Protein AF-A0A9D1S6N9-F1 (afdb_monomer_lite)

Secondary structure (DSSP, 8-state):
--HHHHHHHHHHHHHHHHHHHHHHHHHHHHHHHHHHHHHT-S---------------------THHHHHHHHHHHHHHHHHHHHHTT--GGG-------PPP----HHHHHHHHHHHHTT-

Sequence (121 aa):
MTLAEALLEGVSTTVIGLVIVFAVLAILWGVLVLMRKLFYKESAQEAPKPAPAVQPAAVPEAPAVQAAADEEELIAVLTAAVAASLNTSTYHLHIKSYRRIGNNAPAWNQAGLNDVINSRF

pLDDT: mean 78.04, std 19.18, range [32.97, 97.19]

Organism: NCBI:txid2840699

Radius of gyration: 28.96 Å; chains: 1; bounding box: 52×50×76 Å

InterPro domains:
  IPR005899 Sodium ion-translocating decarboxylase [PF04277] (9-85)
  IPR005899 Sodium ion-translocating decarboxylase [TIGR01195] (7-88)

Structure (mmCIF, N/CA/C/O backbone):
data_AF-A0A9D1S6N9-F1
#
_entry.id   AF-A0A9D1S6N9-F1
#
loop_
_atom_site.group_PDB
_atom_site.id
_atom_site.type_symbol
_atom_site.label_atom_id
_atom_site.label_alt_id
_atom_site.label_comp_id
_atom_site.label_asym_id
_atom_site.label_entity_id
_atom_site.label_seq_id
_atom_site.pdbx_PDB_ins_code
_atom_site.Cartn_x
_atom_site.Cartn_y
_atom_site.Cartn_z
_atom_site.occupancy
_atom_site.B_iso_or_equiv
_atom_site.auth_seq_id
_atom_site.auth_comp_id
_atom_site.auth_asym_id
_atom_site.auth_atom_id
_atom_site.pdbx_PDB_model_num
ATOM 1 N N . MET A 1 1 ? 30.265 14.417 -42.606 1.00 59.16 1 MET A N 1
ATOM 2 C CA . MET A 1 1 ? 29.177 14.040 -41.689 1.00 59.16 1 MET A CA 1
ATOM 3 C C . MET A 1 1 ? 27.992 14.921 -42.014 1.00 59.16 1 MET A C 1
ATOM 5 O O . MET A 1 1 ? 27.987 16.104 -41.693 1.00 59.16 1 MET A O 1
ATOM 9 N N . THR A 1 2 ? 27.057 14.378 -42.774 1.00 84.75 2 THR A N 1
ATOM 10 C CA . THR A 1 2 ? 25.762 14.989 -43.051 1.00 84.75 2 THR A CA 1
ATOM 11 C C . THR A 1 2 ? 24.896 14.920 -41.791 1.00 84.75 2 THR A C 1
ATOM 13 O O . THR A 1 2 ? 25.063 14.033 -40.954 1.00 84.75 2 THR A O 1
ATOM 16 N N . LEU A 1 3 ? 23.942 15.843 -41.647 1.00 81.00 3 LEU A N 1
ATOM 17 C CA . LEU A 1 3 ? 23.032 15.845 -40.494 1.00 81.00 3 LEU A CA 1
ATOM 18 C C . LEU A 1 3 ? 22.189 14.557 -40.413 1.00 81.00 3 LEU A C 1
ATOM 20 O O . LEU A 1 3 ? 21.821 14.138 -39.322 1.00 81.00 3 LEU A O 1
ATOM 24 N N . ALA A 1 4 ? 21.930 13.905 -41.552 1.00 81.88 4 ALA A N 1
ATOM 25 C CA . ALA A 1 4 ? 21.234 12.623 -41.613 1.00 81.88 4 ALA A CA 1
ATOM 26 C C . ALA A 1 4 ? 22.043 11.484 -40.967 1.00 81.88 4 ALA A C 1
ATOM 28 O O . ALA A 1 4 ? 21.485 10.721 -40.184 1.00 81.88 4 ALA A O 1
ATOM 29 N N . GLU A 1 5 ? 23.351 11.398 -41.238 1.00 85.19 5 GLU A N 1
ATOM 30 C CA . GLU A 1 5 ? 24.248 10.410 -40.613 1.00 85.19 5 GLU A CA 1
ATOM 31 C C . GLU A 1 5 ? 24.303 10.607 -39.089 1.00 85.19 5 GLU A C 1
ATOM 33 O O . GLU A 1 5 ? 24.110 9.654 -38.337 1.00 85.19 5 GLU A O 1
ATOM 38 N N . ALA A 1 6 ? 24.453 11.855 -38.630 1.00 82.56 6 ALA A N 1
ATOM 39 C CA . ALA A 1 6 ? 24.470 12.181 -37.202 1.00 82.56 6 ALA A CA 1
ATOM 40 C C . ALA A 1 6 ? 23.136 11.859 -36.493 1.00 82.56 6 ALA A C 1
ATOM 42 O O . ALA A 1 6 ? 23.133 11.412 -35.346 1.00 82.56 6 ALA A O 1
ATOM 43 N N . LEU A 1 7 ? 21.996 12.046 -37.169 1.00 89.00 7 LEU A N 1
ATOM 44 C CA . LEU A 1 7 ? 20.683 11.652 -36.645 1.00 89.00 7 LEU A CA 1
ATOM 45 C C . LEU A 1 7 ? 20.517 10.127 -36.583 1.00 89.00 7 LEU A C 1
ATOM 47 O O . LEU A 1 7 ? 19.997 9.623 -35.592 1.00 89.00 7 LEU A O 1
ATOM 51 N N . LEU A 1 8 ? 20.984 9.386 -37.592 1.00 88.88 8 LEU A N 1
ATOM 52 C CA . LEU A 1 8 ? 20.993 7.916 -37.588 1.00 88.88 8 LEU A CA 1
ATOM 53 C C . LEU A 1 8 ? 21.827 7.351 -36.426 1.00 88.88 8 LEU A C 1
ATOM 55 O O . LEU A 1 8 ? 21.395 6.413 -35.756 1.00 88.88 8 LEU A O 1
ATOM 59 N N . GLU A 1 9 ? 22.979 7.957 -36.144 1.00 87.62 9 GLU A N 1
ATOM 60 C CA . GLU A 1 9 ? 23.867 7.568 -35.043 1.00 87.62 9 GLU A CA 1
ATOM 61 C C . GLU A 1 9 ? 23.312 7.977 -33.657 1.00 87.62 9 GLU A C 1
ATOM 63 O O . GLU A 1 9 ? 23.422 7.235 -32.679 1.00 87.62 9 GLU A O 1
ATOM 68 N N . GLY A 1 10 ? 22.590 9.101 -33.574 1.00 89.69 10 GLY A N 1
ATOM 69 C CA . GLY A 1 10 ? 21.798 9.470 -32.392 1.00 89.69 10 GLY A CA 1
ATOM 70 C C . GLY A 1 10 ? 20.609 8.531 -32.128 1.00 89.69 10 GLY A C 1
ATOM 71 O O . GLY A 1 10 ? 20.312 8.189 -30.979 1.00 89.69 10 GLY A O 1
ATOM 72 N N . VAL A 1 11 ? 19.931 8.059 -33.177 1.00 93.50 11 VAL A N 1
ATOM 73 C CA . VAL A 1 11 ? 18.845 7.075 -33.044 1.00 93.50 11 VAL A CA 1
ATOM 74 C C . VAL A 1 11 ? 19.388 5.725 -32.575 1.00 93.50 11 VAL A C 1
ATOM 76 O O . VAL A 1 11 ? 18.807 5.135 -31.662 1.00 93.50 11 VAL A O 1
ATOM 79 N N . SER A 1 12 ? 20.516 5.249 -33.116 1.00 91.12 12 SER A N 1
ATOM 80 C CA . SER A 1 12 ? 21.103 3.970 -32.692 1.00 91.12 12 SER A CA 1
ATOM 81 C C . SER A 1 12 ? 21.522 3.991 -31.215 1.00 91.12 12 SER A C 1
ATOM 83 O O . SER A 1 12 ? 21.165 3.070 -30.477 1.00 91.12 12 SER A O 1
ATOM 85 N N . THR A 1 13 ? 22.163 5.068 -30.739 1.00 93.38 13 THR A N 1
ATOM 86 C CA . THR A 1 13 ? 22.528 5.201 -29.315 1.00 93.38 13 THR A CA 1
ATOM 87 C C . THR A 1 13 ? 21.296 5.267 -28.400 1.00 93.38 13 THR A C 1
ATOM 89 O O . THR A 1 13 ? 21.278 4.661 -27.328 1.00 93.38 13 THR A O 1
ATOM 92 N N . THR A 1 14 ? 20.208 5.901 -28.856 1.00 94.38 14 THR A N 1
ATOM 93 C CA . THR A 1 14 ? 18.935 5.961 -28.114 1.00 94.38 14 THR A CA 1
ATOM 94 C C . THR A 1 14 ? 18.282 4.580 -27.991 1.00 94.38 14 THR A C 1
ATOM 96 O O . THR A 1 14 ? 17.807 4.216 -26.915 1.00 94.38 14 THR A O 1
ATOM 99 N N . VAL A 1 15 ? 18.301 3.775 -29.060 1.00 96.00 15 VAL A N 1
ATOM 100 C CA . VAL A 1 15 ? 17.798 2.388 -29.040 1.00 96.00 15 VAL A CA 1
ATOM 101 C C . VAL A 1 15 ? 18.639 1.511 -28.108 1.00 96.00 15 VAL A C 1
ATOM 103 O O . VAL A 1 15 ? 18.076 0.759 -27.314 1.00 96.00 15 VAL A O 1
ATOM 106 N N . ILE A 1 16 ? 19.969 1.641 -28.141 1.00 95.81 16 ILE A N 1
ATOM 107 C CA . ILE A 1 16 ? 20.875 0.926 -27.226 1.00 95.81 16 ILE A CA 1
ATOM 108 C C . ILE A 1 16 ? 20.571 1.303 -25.768 1.00 95.81 16 ILE A C 1
ATOM 110 O O . ILE A 1 16 ? 20.402 0.417 -24.930 1.00 95.81 16 ILE A O 1
ATOM 114 N N . GLY A 1 17 ? 20.417 2.597 -25.470 1.00 95.31 17 GLY A N 1
ATOM 115 C CA . GLY A 1 17 ? 20.028 3.078 -24.143 1.00 95.31 17 GLY A CA 1
ATOM 116 C C . GLY A 1 17 ? 18.679 2.518 -23.676 1.00 95.31 17 GLY A C 1
ATOM 117 O O . GLY A 1 17 ? 18.572 2.041 -22.547 1.00 95.31 17 GLY A O 1
ATOM 118 N N . LEU A 1 18 ? 17.670 2.493 -24.553 1.00 96.06 18 LEU A N 1
ATOM 119 C CA . LEU A 1 18 ? 16.352 1.923 -24.258 1.00 96.06 18 LEU A CA 1
ATOM 120 C C . LEU A 1 18 ? 16.438 0.426 -23.914 1.00 96.06 18 LEU A C 1
ATOM 122 O O . LEU A 1 18 ? 15.843 -0.013 -22.928 1.00 96.06 18 LEU A O 1
ATOM 126 N N . VAL A 1 19 ? 17.214 -0.348 -24.681 1.00 96.88 19 VAL A N 1
ATOM 127 C CA . VAL A 1 19 ? 17.449 -1.779 -24.420 1.00 96.88 19 VAL A CA 1
ATOM 128 C C . VAL A 1 19 ? 18.175 -1.989 -23.088 1.00 96.88 19 VAL A C 1
ATOM 130 O O . VAL A 1 19 ? 17.776 -2.862 -22.320 1.00 96.88 19 VAL A O 1
ATOM 133 N N . ILE A 1 20 ? 19.185 -1.171 -22.769 1.00 96.69 20 ILE A N 1
ATOM 134 C CA . ILE A 1 20 ? 19.899 -1.235 -21.483 1.00 96.69 20 ILE A CA 1
ATOM 135 C C . ILE A 1 20 ? 18.947 -0.949 -20.315 1.00 96.69 20 ILE A C 1
ATOM 137 O O . ILE A 1 20 ? 18.956 -1.692 -19.336 1.00 96.69 20 ILE A O 1
ATOM 141 N N . VAL A 1 21 ? 18.083 0.068 -20.415 1.00 96.44 21 VAL A N 1
ATOM 142 C CA . VAL A 1 21 ? 17.087 0.375 -19.371 1.00 96.44 21 VAL A CA 1
ATOM 143 C C . VAL A 1 21 ? 16.122 -0.799 -19.173 1.00 96.44 21 VAL A C 1
ATOM 145 O O . VAL A 1 21 ? 15.931 -1.241 -18.040 1.00 96.44 21 VAL A O 1
ATOM 148 N N . PHE A 1 22 ? 15.575 -1.371 -20.252 1.00 96.81 22 PHE A N 1
ATOM 149 C CA . PHE A 1 22 ? 14.732 -2.570 -20.164 1.00 96.81 22 PHE A CA 1
ATOM 150 C C . PHE A 1 22 ? 15.466 -3.763 -19.534 1.00 96.81 22 PHE A C 1
ATOM 152 O O . PHE A 1 22 ? 14.891 -4.457 -18.693 1.00 96.81 22 PHE A O 1
ATOM 159 N N . ALA A 1 23 ? 16.736 -3.983 -19.886 1.00 96.31 23 ALA A N 1
ATOM 160 C CA . ALA A 1 23 ? 17.553 -5.044 -19.306 1.00 96.31 23 ALA A CA 1
ATOM 161 C C . ALA A 1 23 ? 17.789 -4.830 -17.802 1.00 96.31 23 ALA A C 1
ATOM 163 O O . ALA A 1 23 ? 17.624 -5.768 -17.026 1.00 96.31 23 ALA A O 1
ATOM 164 N N . VAL A 1 24 ? 18.097 -3.604 -17.363 1.00 97.19 24 VAL A N 1
ATOM 165 C CA . VAL A 1 24 ? 18.260 -3.268 -15.938 1.00 97.19 24 VAL A CA 1
ATOM 166 C C . VAL A 1 24 ? 16.957 -3.495 -15.166 1.00 97.19 24 VAL A C 1
ATOM 168 O O . VAL A 1 24 ? 16.988 -4.123 -14.110 1.00 97.19 24 VAL A O 1
ATOM 171 N N . LEU A 1 25 ? 15.806 -3.067 -15.697 1.00 96.25 25 LEU A N 1
ATOM 172 C CA . LEU A 1 25 ? 14.500 -3.321 -15.072 1.00 96.25 25 LEU A CA 1
ATOM 173 C C . LEU A 1 25 ? 14.196 -4.826 -14.971 1.00 96.25 25 LEU A C 1
ATOM 175 O O . LEU A 1 25 ? 13.740 -5.290 -13.924 1.00 96.25 25 LEU A O 1
ATOM 179 N N . ALA A 1 26 ? 14.484 -5.599 -16.022 1.00 95.06 26 ALA A N 1
ATOM 180 C CA . ALA A 1 26 ? 14.295 -7.049 -16.031 1.00 95.06 26 ALA A CA 1
ATOM 181 C C . ALA A 1 26 ? 15.234 -7.773 -15.047 1.00 95.06 26 ALA A C 1
ATOM 183 O O . ALA A 1 26 ? 14.798 -8.693 -14.355 1.00 95.06 26 ALA A O 1
ATOM 184 N N . ILE A 1 27 ? 16.494 -7.337 -14.935 1.00 95.69 27 ILE A N 1
ATOM 185 C CA . ILE A 1 27 ? 17.466 -7.861 -13.964 1.00 95.69 27 ILE A CA 1
ATOM 186 C C . ILE A 1 27 ? 17.015 -7.546 -12.537 1.00 95.69 27 ILE A C 1
ATOM 188 O O . ILE A 1 27 ? 16.988 -8.451 -11.708 1.00 95.69 27 ILE A O 1
ATOM 192 N N . LEU A 1 28 ? 16.603 -6.306 -12.247 1.00 94.50 28 LEU A N 1
ATOM 193 C CA . LEU A 1 28 ? 16.077 -5.928 -10.932 1.00 94.50 28 LEU A CA 1
ATOM 194 C C . LEU A 1 28 ? 14.858 -6.783 -10.564 1.00 94.50 28 LEU A C 1
ATOM 196 O O . LEU A 1 28 ? 14.844 -7.399 -9.501 1.00 94.50 28 LEU A O 1
ATOM 200 N N . TRP A 1 29 ? 13.875 -6.904 -11.461 1.00 93.88 29 TRP A N 1
ATOM 201 C CA . TRP A 1 29 ? 12.717 -7.780 -11.255 1.00 93.88 29 TRP A CA 1
ATOM 202 C C . TRP A 1 29 ? 13.128 -9.242 -11.016 1.00 93.88 29 TRP A C 1
ATOM 204 O O . TRP A 1 29 ? 12.632 -9.876 -10.083 1.00 93.88 29 TRP A O 1
ATOM 214 N N . GLY A 1 30 ? 14.088 -9.753 -11.791 1.00 92.19 30 GLY A N 1
ATOM 215 C CA . GLY A 1 30 ? 14.664 -11.085 -11.618 1.00 92.19 30 GLY A CA 1
ATOM 216 C C . GLY A 1 30 ? 15.330 -11.284 -10.254 1.00 92.19 30 GLY A C 1
ATOM 217 O O . GLY A 1 30 ? 15.096 -12.307 -9.616 1.00 92.19 30 GLY A O 1
ATOM 218 N N . VAL A 1 31 ? 16.092 -10.302 -9.761 1.00 91.50 31 VAL A N 1
ATOM 219 C CA . VAL A 1 31 ? 16.714 -10.328 -8.425 1.00 91.50 31 VAL A CA 1
ATOM 220 C C . VAL A 1 31 ? 15.653 -10.302 -7.324 1.00 91.50 31 VAL A C 1
ATOM 222 O O . VAL A 1 31 ? 15.739 -11.105 -6.396 1.00 91.50 31 VAL A O 1
ATOM 225 N N . LEU A 1 32 ? 14.609 -9.471 -7.445 1.00 88.50 32 LEU A N 1
ATOM 226 C CA . LEU A 1 32 ? 13.481 -9.474 -6.504 1.00 88.50 32 LEU A CA 1
ATOM 227 C C . LEU A 1 32 ? 12.780 -10.843 -6.473 1.00 88.50 32 LEU A C 1
ATOM 229 O O . LEU A 1 32 ? 12.501 -11.366 -5.395 1.00 88.50 32 LEU A O 1
ATOM 233 N N . VAL A 1 33 ? 12.524 -11.457 -7.633 1.00 86.19 33 VAL A N 1
ATOM 234 C CA . VAL A 1 33 ? 11.914 -12.796 -7.726 1.00 86.19 33 VAL A CA 1
ATOM 235 C C . VAL A 1 33 ? 12.847 -13.884 -7.190 1.00 86.19 33 VAL A C 1
ATOM 237 O O . VAL A 1 33 ? 12.373 -14.805 -6.525 1.00 86.19 33 VAL A O 1
ATOM 240 N N . LEU A 1 34 ? 14.158 -13.787 -7.426 1.00 86.62 34 LEU A N 1
ATOM 241 C CA . LEU A 1 34 ? 15.147 -14.753 -6.950 1.00 86.62 34 LEU A CA 1
ATOM 242 C C . LEU A 1 34 ? 15.312 -14.683 -5.430 1.00 86.62 34 LEU A C 1
ATOM 244 O O . LEU A 1 34 ? 15.253 -15.722 -4.776 1.00 86.62 34 LEU A O 1
ATOM 248 N N . MET A 1 35 ? 15.424 -13.479 -4.856 1.00 80.19 35 MET A N 1
ATOM 249 C CA . MET A 1 35 ? 15.400 -13.300 -3.403 1.00 80.19 35 MET A CA 1
ATOM 250 C C . MET A 1 35 ? 14.066 -13.764 -2.824 1.00 80.19 35 MET A C 1
ATOM 252 O O . MET A 1 35 ? 14.075 -14.502 -1.847 1.00 80.19 35 MET A O 1
ATOM 256 N N . ARG A 1 36 ? 12.921 -13.462 -3.456 1.00 76.06 36 ARG A N 1
ATOM 257 C CA . ARG A 1 36 ? 11.627 -13.994 -3.003 1.00 76.06 36 ARG A CA 1
ATOM 258 C C . ARG A 1 36 ? 11.610 -15.525 -3.026 1.00 76.06 36 ARG A C 1
ATOM 260 O O . ARG A 1 36 ? 11.213 -16.128 -2.043 1.00 76.06 36 ARG A O 1
ATOM 267 N N . LYS A 1 37 ? 12.092 -16.175 -4.088 1.00 76.88 37 LYS A N 1
ATOM 268 C CA . LYS A 1 37 ? 12.169 -17.645 -4.180 1.00 76.88 37 LYS A CA 1
ATOM 269 C C . LYS A 1 37 ? 13.138 -18.260 -3.160 1.00 76.88 37 LYS A C 1
ATOM 271 O O . LYS A 1 37 ? 12.914 -19.386 -2.729 1.00 76.88 37 LYS A O 1
ATOM 276 N N . LEU A 1 38 ? 14.208 -17.552 -2.797 1.00 73.88 38 LEU A N 1
ATOM 277 C CA . LEU A 1 38 ? 15.212 -18.027 -1.844 1.00 73.88 38 LEU A CA 1
ATOM 278 C C . LEU A 1 38 ? 14.780 -17.816 -0.382 1.00 73.88 38 LEU A C 1
ATOM 280 O O . LEU A 1 38 ? 15.007 -18.699 0.436 1.00 73.88 38 LEU A O 1
ATOM 284 N N . PHE A 1 39 ? 14.121 -16.695 -0.070 1.00 61.34 39 PHE A N 1
ATOM 285 C CA . PHE A 1 39 ? 13.632 -16.361 1.275 1.00 61.34 39 PHE A CA 1
ATOM 286 C C . PHE A 1 39 ? 12.270 -16.995 1.597 1.00 61.34 39 PHE A C 1
ATOM 288 O O . PHE A 1 39 ? 12.048 -17.389 2.732 1.00 61.34 39 PHE A O 1
ATOM 295 N N . TYR A 1 40 ? 11.381 -17.179 0.613 1.00 59.03 40 TYR A N 1
ATOM 296 C CA . TYR A 1 40 ? 10.130 -17.940 0.779 1.00 59.03 40 TYR A CA 1
ATOM 297 C C . TYR A 1 40 ? 10.332 -19.446 0.541 1.00 59.03 40 TYR A C 1
ATOM 299 O O . TYR A 1 40 ? 9.381 -20.170 0.251 1.00 59.03 40 TYR A O 1
ATOM 307 N N . LYS A 1 41 ? 11.567 -19.951 0.660 1.00 54.06 41 LYS A N 1
ATOM 308 C CA . LYS A 1 41 ? 11.864 -21.384 0.528 1.00 54.06 41 LYS A CA 1
ATOM 309 C C . LYS A 1 41 ? 11.603 -22.184 1.814 1.00 54.06 41 LYS A C 1
ATOM 311 O O . LYS A 1 41 ? 12.197 -23.242 1.988 1.00 54.06 41 LYS A O 1
ATOM 316 N N . GLU A 1 42 ? 10.685 -21.705 2.655 1.00 54.47 42 GLU A N 1
ATOM 317 C CA . GLU A 1 42 ? 10.099 -22.445 3.776 1.00 54.47 42 GLU A CA 1
ATOM 318 C C . GLU A 1 42 ? 8.609 -22.104 3.944 1.00 54.47 42 GLU A C 1
ATOM 320 O O . GLU A 1 42 ? 8.198 -21.304 4.780 1.00 54.47 42 GLU A O 1
ATOM 325 N N . SER A 1 43 ? 7.788 -22.671 3.062 1.00 42.22 43 SER A N 1
ATOM 326 C CA . SER A 1 43 ? 6.398 -23.086 3.321 1.00 42.22 43 SER A CA 1
ATOM 327 C C . SER A 1 43 ? 5.837 -23.677 2.031 1.00 42.22 43 SER A C 1
ATOM 329 O O . SER A 1 43 ? 5.261 -22.993 1.185 1.00 42.22 43 SER A O 1
ATOM 331 N N . ALA A 1 44 ? 6.012 -24.988 1.869 1.00 52.78 44 ALA A N 1
ATOM 332 C CA . ALA A 1 44 ? 5.173 -25.736 0.950 1.00 52.78 44 ALA A CA 1
ATOM 333 C C . ALA A 1 44 ? 3.758 -25.777 1.541 1.00 52.78 44 ALA A C 1
ATOM 335 O O . ALA A 1 44 ? 3.448 -26.631 2.366 1.00 52.78 44 ALA A O 1
ATOM 336 N N . GLN A 1 45 ? 2.910 -24.840 1.126 1.00 38.03 45 GLN A N 1
ATOM 337 C CA . GLN A 1 45 ? 1.468 -24.995 1.248 1.00 38.03 45 GLN A CA 1
ATOM 338 C C . GLN A 1 45 ? 0.825 -24.701 -0.105 1.00 38.03 45 GLN A C 1
ATOM 340 O O . GLN A 1 45 ? 0.422 -23.582 -0.417 1.00 38.03 45 GLN A O 1
ATOM 345 N N . GLU A 1 46 ? 0.764 -25.753 -0.922 1.00 42.34 46 GLU A N 1
ATOM 346 C CA . GLU A 1 46 ? -0.231 -25.867 -1.985 1.00 42.34 46 GLU A CA 1
ATOM 347 C C . GLU A 1 46 ? -1.616 -25.586 -1.376 1.00 42.34 46 GLU A C 1
ATOM 349 O O . GLU A 1 46 ? -2.006 -26.195 -0.385 1.00 42.34 46 GLU A O 1
ATOM 354 N N . ALA A 1 47 ? -2.291 -24.535 -1.852 1.00 44.44 47 ALA A N 1
ATOM 355 C CA . ALA A 1 47 ? -3.332 -24.609 -2.892 1.00 44.44 47 ALA A CA 1
ATOM 356 C C . ALA A 1 47 ? -4.742 -24.553 -2.231 1.00 44.44 47 ALA A C 1
ATOM 358 O O . ALA A 1 47 ? -4.810 -24.621 -1.005 1.00 44.44 47 ALA A O 1
ATOM 359 N N . PRO A 1 48 ? -5.874 -24.391 -2.963 1.00 43.41 48 PRO A N 1
ATOM 360 C CA . PRO A 1 48 ? -6.019 -24.404 -4.422 1.00 43.41 48 PRO A CA 1
ATOM 361 C C . PRO A 1 48 ? -6.937 -23.314 -5.041 1.00 43.41 48 PRO A C 1
ATOM 363 O O . PRO A 1 48 ? -7.578 -22.510 -4.366 1.00 43.41 48 PRO A O 1
ATOM 366 N N . LYS A 1 49 ? -7.032 -23.334 -6.382 1.00 38.72 49 LYS A N 1
ATOM 367 C CA . LYS A 1 49 ? -8.180 -22.804 -7.160 1.00 38.72 49 LYS A CA 1
ATOM 368 C C . LYS A 1 49 ? -9.408 -23.748 -6.981 1.00 38.72 49 LYS A C 1
ATOM 370 O O . LYS A 1 49 ? -9.250 -24.801 -6.375 1.00 38.72 49 LYS A O 1
ATOM 375 N N . PRO A 1 50 ? -10.644 -23.405 -7.395 1.00 49.44 50 PRO A N 1
ATOM 376 C CA . PRO A 1 50 ? -11.794 -23.570 -6.508 1.00 49.44 50 PRO A CA 1
ATOM 377 C C . PRO A 1 50 ? -12.680 -24.799 -6.780 1.00 49.44 50 PRO A C 1
ATOM 379 O O . PRO A 1 50 ? -12.820 -25.229 -7.921 1.00 49.44 50 PRO A O 1
ATOM 382 N N . ALA A 1 51 ? -13.412 -25.178 -5.720 1.00 35.91 51 ALA A N 1
ATOM 383 C CA . ALA A 1 51 ? -14.587 -26.067 -5.660 1.00 35.91 51 ALA A CA 1
ATOM 384 C C . ALA A 1 51 ? -14.356 -27.590 -5.838 1.00 35.91 51 ALA A C 1
ATOM 386 O O . ALA A 1 51 ? -13.388 -27.982 -6.485 1.00 35.91 51 ALA A O 1
ATOM 387 N N . PRO A 1 52 ? -15.270 -28.460 -5.338 1.00 41.69 52 PRO A N 1
ATOM 388 C CA . PRO A 1 52 ? -16.396 -28.228 -4.415 1.00 41.69 52 PRO A CA 1
ATOM 389 C C . PRO A 1 52 ? -16.327 -29.038 -3.091 1.00 41.69 52 PRO A C 1
ATOM 391 O O . PRO A 1 52 ? -15.556 -29.976 -2.958 1.00 41.69 52 PRO A O 1
ATOM 394 N N . ALA A 1 53 ? -17.176 -28.639 -2.134 1.00 42.81 53 ALA A N 1
ATOM 395 C CA . ALA A 1 53 ? -17.670 -29.334 -0.928 1.00 42.81 53 ALA A CA 1
ATOM 396 C C . ALA A 1 53 ? -17.022 -30.657 -0.435 1.00 42.81 53 ALA A C 1
ATOM 398 O O . ALA A 1 53 ? -17.042 -31.657 -1.141 1.00 42.81 53 ALA A O 1
ATOM 399 N N . VAL A 1 54 ? -16.676 -30.701 0.864 1.00 32.97 54 VAL A N 1
ATOM 400 C CA . VAL A 1 54 ? -17.278 -31.574 1.913 1.00 32.97 54 VAL A CA 1
ATOM 401 C C . VAL A 1 54 ? -16.588 -31.291 3.269 1.00 32.97 54 VAL A C 1
ATOM 403 O O . VAL A 1 54 ? -15.368 -31.200 3.349 1.00 32.97 54 VAL A O 1
ATOM 406 N N . GLN A 1 55 ? -17.379 -31.110 4.332 1.00 39.94 55 GLN A N 1
ATOM 407 C CA . GLN A 1 55 ? -16.948 -31.037 5.747 1.00 39.94 55 GLN A CA 1
ATOM 408 C C . GLN A 1 55 ? -17.199 -32.413 6.424 1.00 39.94 55 GLN A C 1
ATOM 410 O O . GLN A 1 55 ? -17.811 -33.263 5.777 1.00 39.94 55 GLN A O 1
ATOM 415 N N . PRO A 1 56 ? -17.001 -32.613 7.746 1.00 54.31 56 PRO A N 1
ATOM 416 C CA . PRO A 1 56 ? -15.97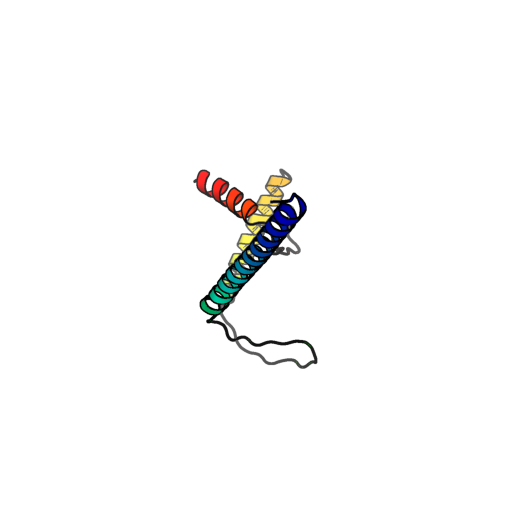5 -32.114 8.679 1.00 54.31 56 PRO A CA 1
ATOM 417 C C . PRO A 1 56 ? -15.276 -33.266 9.459 1.00 54.31 56 PRO A C 1
ATOM 419 O O . PRO A 1 56 ? -15.776 -34.388 9.501 1.00 54.31 56 PRO A O 1
ATOM 422 N N . ALA A 1 57 ? -14.190 -32.978 10.191 1.00 35.38 57 ALA A N 1
ATOM 423 C CA . ALA A 1 57 ? -13.712 -33.832 11.293 1.00 35.38 57 ALA A CA 1
ATOM 424 C C . ALA A 1 57 ? -12.966 -33.021 12.377 1.00 35.38 57 ALA A C 1
ATOM 426 O O . ALA A 1 57 ? -12.081 -32.232 12.056 1.00 35.38 57 ALA A O 1
ATOM 427 N N . ALA A 1 58 ? -13.319 -33.234 13.650 1.00 43.47 58 ALA A N 1
ATOM 428 C CA . ALA A 1 58 ? -12.601 -32.765 14.851 1.00 43.47 58 ALA A CA 1
ATOM 429 C C . ALA A 1 58 ? -11.885 -33.970 15.519 1.00 43.47 58 ALA A C 1
ATOM 431 O O . ALA A 1 58 ? -12.021 -35.086 15.020 1.00 43.47 58 ALA A O 1
ATOM 432 N N . VAL A 1 59 ? -11.105 -33.900 16.605 1.00 43.50 59 VAL A N 1
ATOM 433 C CA . VAL A 1 59 ? -10.848 -32.931 17.711 1.00 43.50 59 VAL A CA 1
ATOM 434 C C . VAL A 1 59 ? -9.338 -33.088 18.120 1.00 43.50 59 VAL A C 1
ATOM 436 O O . VAL A 1 59 ? -8.686 -33.890 17.445 1.00 43.50 59 VAL A O 1
ATOM 439 N N . PRO A 1 60 ? -8.716 -32.439 19.151 1.00 50.53 60 PRO A N 1
ATOM 440 C CA . PRO A 1 60 ? -9.254 -31.716 20.319 1.00 50.53 60 PRO A CA 1
ATOM 441 C C . PRO A 1 60 ? -8.594 -30.337 20.617 1.00 50.53 60 PRO A C 1
ATOM 443 O O . PRO A 1 60 ? -7.912 -29.749 19.782 1.00 50.53 60 PRO A O 1
ATOM 446 N N . GLU A 1 61 ? -8.833 -29.834 21.831 1.00 47.91 61 GLU A N 1
ATOM 447 C CA . GLU A 1 61 ? -8.258 -28.643 22.490 1.00 47.91 61 GLU A CA 1
ATOM 448 C C . GLU A 1 61 ? -6.950 -29.012 23.256 1.00 47.91 61 GLU A C 1
ATOM 450 O O . GLU A 1 61 ? -6.599 -30.189 23.314 1.00 47.91 61 GLU A O 1
ATOM 455 N N . ALA A 1 62 ? -6.149 -28.136 23.886 1.00 46.34 62 ALA A N 1
ATOM 456 C CA . ALA A 1 62 ? -6.309 -26.753 24.379 1.00 46.34 62 ALA A CA 1
ATOM 457 C C . ALA A 1 62 ? -4.905 -26.044 24.432 1.00 46.34 62 ALA A C 1
ATOM 459 O O . ALA A 1 62 ? -3.927 -26.717 24.099 1.00 46.34 62 ALA A O 1
ATOM 460 N N . PRO A 1 63 ? -4.728 -24.745 24.809 1.00 46.53 63 PRO A N 1
ATOM 461 C CA . PRO A 1 63 ? -5.395 -24.034 25.909 1.00 46.53 63 PRO A CA 1
ATOM 462 C C . PRO A 1 63 ? -6.195 -22.790 25.478 1.00 46.53 63 PRO A C 1
ATOM 464 O O . PRO A 1 63 ? -5.638 -21.785 25.046 1.00 46.53 63 PRO A O 1
ATOM 467 N N . ALA A 1 64 ? -7.507 -22.799 25.726 1.00 52.38 64 ALA A N 1
ATOM 468 C CA . ALA A 1 64 ? -8.406 -21.672 25.439 1.00 52.38 64 ALA A CA 1
ATOM 469 C C . ALA A 1 64 ? -8.312 -20.490 26.439 1.00 52.38 64 ALA A C 1
ATOM 471 O O . ALA A 1 64 ? -9.092 -19.547 26.356 1.00 52.38 64 ALA A O 1
ATOM 472 N N . VAL A 1 65 ? -7.380 -20.529 27.400 1.00 50.66 65 VAL A N 1
ATOM 473 C CA . VAL A 1 65 ? -7.318 -19.565 28.520 1.00 50.66 65 VAL A CA 1
ATOM 474 C C . VAL A 1 65 ? -6.674 -18.230 28.120 1.00 50.66 65 VAL A C 1
ATOM 476 O O . VAL A 1 65 ? -7.041 -17.191 28.654 1.00 50.66 65 VAL A O 1
ATOM 479 N N . GLN A 1 66 ? -5.731 -18.243 27.173 1.00 53.19 66 GLN A N 1
ATOM 480 C CA . GLN A 1 66 ? -4.990 -17.040 26.762 1.00 53.19 66 GLN A CA 1
ATOM 481 C C . GLN A 1 66 ? -5.849 -16.113 25.889 1.00 53.19 66 GLN A C 1
ATOM 483 O O . GLN A 1 66 ? -5.936 -14.923 26.168 1.00 53.19 66 GLN A O 1
ATOM 488 N N . ALA A 1 67 ? -6.585 -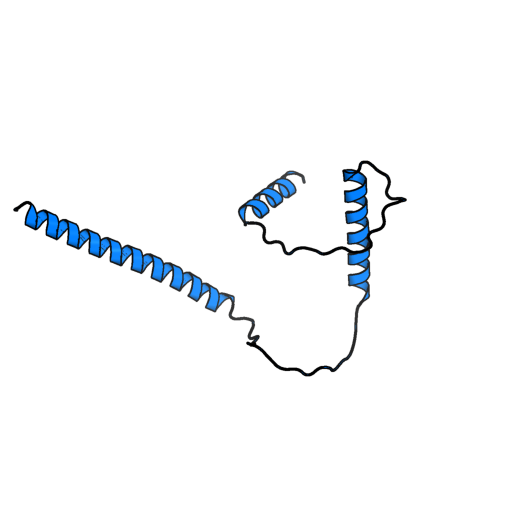16.676 24.923 1.00 57.47 67 ALA A N 1
ATOM 489 C CA . ALA A 1 67 ? -7.453 -15.903 24.032 1.00 57.47 67 ALA A CA 1
ATOM 490 C C . ALA A 1 67 ? -8.540 -15.106 24.781 1.00 57.47 67 ALA A C 1
ATOM 492 O O . ALA A 1 67 ? -8.830 -13.976 24.409 1.00 57.47 67 ALA A O 1
ATOM 493 N N . ALA A 1 68 ? -9.110 -15.659 25.859 1.00 59.62 68 ALA A N 1
ATOM 494 C CA . ALA A 1 68 ? -10.125 -14.964 26.654 1.00 59.62 68 ALA A CA 1
ATOM 495 C C . ALA A 1 68 ? -9.562 -13.738 27.403 1.00 59.62 68 ALA A C 1
ATOM 497 O O . ALA A 1 68 ? -10.245 -12.721 27.507 1.00 59.62 68 ALA A O 1
ATOM 498 N N . ALA A 1 69 ? -8.318 -13.817 27.889 1.00 63.88 69 ALA A N 1
ATOM 499 C CA . ALA A 1 69 ? -7.648 -12.692 28.542 1.00 63.88 69 ALA A CA 1
ATOM 500 C C . ALA A 1 69 ? -7.307 -11.578 27.536 1.00 63.88 69 ALA A C 1
ATOM 502 O O . ALA A 1 69 ? -7.563 -10.407 27.814 1.00 63.88 69 ALA A O 1
ATOM 503 N N . ASP A 1 70 ? -6.818 -11.948 26.346 1.00 81.19 70 ASP A N 1
ATOM 504 C CA . ASP A 1 70 ? -6.559 -11.002 25.253 1.00 81.19 70 ASP A CA 1
ATOM 505 C C . ASP A 1 70 ? -7.854 -10.285 24.812 1.00 81.19 70 ASP A C 1
ATOM 507 O O . ASP A 1 70 ? -7.851 -9.082 24.549 1.00 81.19 70 ASP A O 1
ATOM 511 N N . GLU A 1 71 ? -8.984 -11.000 24.745 1.00 86.62 71 GLU A N 1
ATOM 512 C CA . GLU A 1 71 ? -10.293 -10.416 24.428 1.00 86.62 71 GLU A CA 1
ATOM 513 C C . GLU A 1 71 ? -10.772 -9.426 25.504 1.00 86.62 71 GLU A C 1
ATOM 515 O O . GLU A 1 71 ? -11.263 -8.347 25.158 1.00 86.62 71 GLU A O 1
ATOM 520 N N . GLU A 1 72 ? -10.596 -9.736 26.793 1.00 87.50 72 GLU A N 1
ATOM 521 C CA . GLU A 1 72 ? -10.962 -8.835 27.894 1.00 87.50 72 GLU A CA 1
ATOM 522 C C . GLU A 1 72 ? -10.076 -7.575 27.931 1.00 87.50 72 GLU A C 1
ATOM 524 O O . GLU A 1 72 ? -10.602 -6.464 28.058 1.00 87.50 72 GLU A O 1
ATOM 529 N N . GLU A 1 73 ? -8.759 -7.707 27.721 1.00 88.88 73 GLU A N 1
ATOM 530 C CA . GLU A 1 73 ? -7.843 -6.562 27.606 1.00 88.88 73 GLU A CA 1
ATOM 531 C C . GLU A 1 73 ? -8.229 -5.658 26.423 1.00 88.88 73 GLU A C 1
ATOM 533 O O . GLU A 1 73 ? -8.354 -4.437 26.576 1.00 88.88 73 GLU A O 1
ATOM 538 N N . LEU A 1 74 ? -8.504 -6.244 25.251 1.00 91.06 74 LEU A N 1
ATOM 539 C CA . LEU A 1 74 ? -8.953 -5.498 24.073 1.00 91.06 74 LEU A CA 1
ATOM 540 C C . LEU A 1 74 ? -10.276 -4.761 24.325 1.00 91.06 74 LEU A C 1
ATOM 542 O O . LEU A 1 74 ? -10.409 -3.600 23.932 1.00 91.06 74 LEU A O 1
ATOM 546 N N . ILE A 1 75 ? -11.244 -5.396 24.991 1.00 90.00 75 ILE A N 1
ATOM 547 C CA . ILE A 1 75 ? -12.526 -4.776 25.363 1.00 90.00 75 ILE A CA 1
ATOM 548 C C . ILE A 1 75 ? -12.304 -3.621 26.349 1.00 90.00 75 ILE A C 1
ATOM 550 O O . ILE A 1 75 ? -12.894 -2.549 26.170 1.00 90.00 75 ILE A O 1
ATOM 554 N N . ALA A 1 76 ? -11.431 -3.785 27.346 1.00 90.94 76 ALA A N 1
ATOM 555 C CA . ALA A 1 76 ? -11.108 -2.743 28.318 1.00 90.94 76 ALA A CA 1
ATOM 556 C C . ALA A 1 76 ? -10.442 -1.524 27.657 1.00 90.94 76 ALA A C 1
ATOM 558 O O . ALA A 1 76 ? -10.916 -0.395 27.825 1.00 90.94 76 ALA A O 1
ATOM 559 N N . VAL A 1 77 ? -9.404 -1.740 26.840 1.00 92.00 77 VAL A N 1
ATOM 560 C CA . VAL A 1 77 ? -8.692 -0.674 26.113 1.00 92.00 77 VAL A CA 1
ATOM 561 C C . VAL A 1 77 ? -9.621 0.045 25.132 1.00 92.00 77 VAL A C 1
ATOM 563 O O . VAL A 1 77 ? -9.627 1.277 25.078 1.00 92.00 77 VAL A O 1
ATOM 566 N N . LEU A 1 78 ? -10.454 -0.691 24.388 1.00 92.38 78 LEU A N 1
ATOM 567 C CA . LEU A 1 78 ? -11.394 -0.096 23.436 1.00 92.38 78 LEU A CA 1
ATOM 568 C C . LEU A 1 78 ? -12.488 0.715 24.156 1.00 92.38 78 LEU A C 1
ATOM 570 O O . LEU A 1 78 ? -12.836 1.806 23.705 1.00 92.38 78 LEU A O 1
ATOM 574 N N . THR A 1 79 ? -12.981 0.241 25.306 1.00 92.25 79 THR A N 1
ATOM 575 C CA . THR A 1 79 ? -13.953 0.980 26.133 1.00 92.25 79 THR A CA 1
ATOM 576 C C . THR A 1 79 ? -13.339 2.257 26.703 1.00 92.25 79 THR A C 1
ATOM 578 O O . THR A 1 79 ? -13.964 3.315 26.637 1.00 92.25 79 THR A O 1
ATOM 581 N N . ALA A 1 80 ? -12.101 2.193 27.203 1.00 91.38 80 ALA A N 1
ATOM 582 C CA . ALA A 1 80 ? -11.370 3.354 27.708 1.00 91.38 80 ALA A CA 1
ATOM 583 C C . ALA A 1 80 ? -11.099 4.396 26.607 1.00 91.38 80 ALA A C 1
ATOM 585 O O . ALA A 1 80 ? -11.299 5.591 26.827 1.00 91.38 80 ALA A O 1
ATOM 586 N N . ALA A 1 81 ? -10.719 3.956 25.403 1.00 92.25 81 ALA A N 1
ATOM 587 C CA . ALA A 1 81 ? -10.515 4.837 24.254 1.00 92.25 81 ALA A CA 1
ATOM 588 C C . ALA A 1 81 ? -11.814 5.548 23.828 1.00 92.25 81 ALA A C 1
ATOM 590 O O . ALA A 1 81 ? -11.805 6.758 23.597 1.00 92.25 81 ALA A O 1
ATOM 591 N N . VAL A 1 82 ? -12.944 4.829 23.780 1.00 92.06 82 VAL A N 1
ATOM 592 C CA . VAL A 1 82 ? -14.256 5.427 23.475 1.00 92.06 82 VAL A CA 1
ATOM 593 C C . VAL A 1 82 ? -14.676 6.411 24.570 1.00 92.06 82 VAL A C 1
ATOM 595 O O . VAL A 1 82 ? -15.043 7.541 24.245 1.00 92.06 82 VAL A O 1
ATOM 598 N N . ALA A 1 83 ? -14.550 6.031 25.846 1.00 92.50 83 ALA A N 1
ATOM 599 C CA . ALA A 1 83 ? -14.836 6.889 26.996 1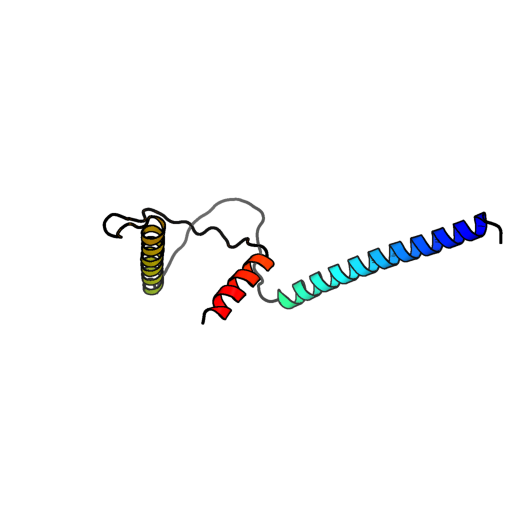.00 92.50 83 ALA A CA 1
ATOM 600 C C . ALA A 1 83 ? -14.047 8.209 26.939 1.00 92.50 83 ALA A C 1
ATOM 602 O O . ALA A 1 83 ? -14.639 9.285 27.033 1.00 92.50 83 ALA A O 1
ATOM 603 N N . ALA A 1 84 ? -12.737 8.138 26.679 1.00 92.62 84 ALA A N 1
ATOM 604 C CA . ALA A 1 84 ? -11.884 9.310 26.499 1.00 92.62 84 ALA A CA 1
ATOM 605 C C . ALA A 1 84 ? -12.294 10.156 25.278 1.00 92.62 84 ALA A C 1
ATOM 607 O O . ALA A 1 84 ? -12.409 11.373 25.390 1.00 92.62 84 ALA A O 1
ATOM 608 N N . SER A 1 85 ? -12.574 9.529 24.127 1.00 91.88 85 SER A N 1
ATOM 609 C CA . SER A 1 85 ? -12.934 10.244 22.888 1.00 91.88 85 SER A CA 1
ATOM 610 C C . SER A 1 85 ? -14.267 10.999 22.965 1.00 91.88 85 SER A C 1
ATOM 612 O O . SER A 1 85 ? -14.414 12.057 22.358 1.00 91.88 85 SER A O 1
ATOM 614 N N . LEU A 1 86 ? -15.227 10.472 23.731 1.00 91.00 86 LEU A N 1
ATOM 615 C CA . LEU A 1 86 ? -16.541 11.075 23.972 1.00 91.00 86 LEU A CA 1
ATOM 616 C C . LEU A 1 86 ? -16.588 11.874 25.287 1.00 91.00 86 LEU A C 1
ATOM 618 O O . LEU A 1 86 ? -17.654 12.346 25.677 1.00 91.00 86 LEU A O 1
ATOM 622 N N . ASN A 1 87 ? -15.448 11.995 25.980 1.00 89.25 87 ASN A N 1
ATOM 623 C CA . ASN A 1 87 ? -15.285 12.636 27.285 1.00 89.25 87 ASN A CA 1
ATOM 624 C C . ASN A 1 87 ? -16.348 12.193 28.324 1.00 89.25 87 ASN A C 1
ATOM 626 O O . ASN A 1 87 ? -16.866 13.000 29.100 1.00 89.25 87 ASN A O 1
ATOM 630 N N . THR A 1 88 ? -16.687 10.901 28.313 1.00 85.81 88 THR A N 1
ATOM 631 C CA . THR A 1 88 ? -17.768 10.277 29.092 1.00 85.81 88 THR A CA 1
ATOM 632 C C . THR A 1 88 ? -17.240 9.146 29.979 1.00 85.81 88 THR A C 1
ATOM 634 O O . THR A 1 88 ? -16.105 8.699 29.830 1.00 85.81 88 THR A O 1
ATOM 637 N N . SER A 1 89 ? -18.054 8.672 30.923 1.00 86.69 89 SER A N 1
ATOM 638 C CA . SER A 1 89 ? -17.676 7.570 31.818 1.00 86.69 89 SER A CA 1
ATOM 639 C C . SER A 1 89 ? -17.886 6.189 31.182 1.00 86.69 89 SER A C 1
ATOM 641 O O . SER A 1 89 ? -18.703 6.018 30.278 1.00 86.69 89 SER A O 1
ATOM 643 N N . THR A 1 90 ? -17.181 5.180 31.692 1.00 85.81 90 THR A N 1
ATOM 644 C CA . THR A 1 90 ? -17.234 3.795 31.192 1.00 85.81 90 THR A CA 1
ATOM 645 C C . THR A 1 90 ? -18.524 3.043 31.550 1.00 85.81 90 THR A C 1
ATOM 647 O O . THR A 1 90 ? -18.854 2.071 30.879 1.00 85.81 90 THR A O 1
ATOM 650 N N . TYR A 1 91 ? -19.291 3.495 32.551 1.00 83.69 91 TYR A N 1
ATOM 651 C CA . TYR A 1 91 ? -20.440 2.769 33.128 1.00 83.69 91 TYR A CA 1
ATOM 652 C C . TYR A 1 91 ? -21.612 2.478 32.173 1.00 83.69 91 TYR A C 1
ATOM 654 O O . TYR A 1 91 ? -22.448 1.630 32.479 1.00 83.69 91 TYR A O 1
ATOM 662 N N . HIS A 1 92 ? -21.710 3.185 31.046 1.00 84.50 92 HIS A N 1
ATOM 663 C CA . HIS A 1 92 ? -22.801 3.028 30.073 1.00 84.50 92 HIS A CA 1
ATOM 664 C C . HIS A 1 92 ? -22.310 2.604 28.679 1.00 84.50 92 HIS A C 1
ATOM 666 O O . HIS A 1 92 ? -23.048 2.716 27.700 1.00 84.50 92 HIS A O 1
ATOM 672 N N . LEU A 1 93 ? -21.069 2.121 28.574 1.00 87.31 93 LEU A N 1
ATOM 673 C CA . LEU A 1 93 ? -20.455 1.703 27.316 1.00 87.31 93 LEU A CA 1
ATOM 674 C C . LEU A 1 93 ? -20.294 0.178 27.284 1.00 87.31 93 LEU A C 1
ATOM 676 O O . LEU A 1 93 ? -19.587 -0.397 28.104 1.00 87.31 93 LEU A O 1
ATOM 680 N N . HIS A 1 94 ? -20.925 -0.474 26.304 1.00 88.69 94 HIS A N 1
ATOM 681 C CA . HIS A 1 94 ? -20.820 -1.918 26.086 1.00 88.69 94 HIS A CA 1
ATOM 682 C C . HIS A 1 94 ? -20.466 -2.223 24.628 1.00 88.69 94 HIS A C 1
ATOM 684 O O . HIS A 1 94 ? -21.170 -1.813 23.701 1.00 88.69 94 HIS A O 1
ATOM 690 N N . ILE A 1 9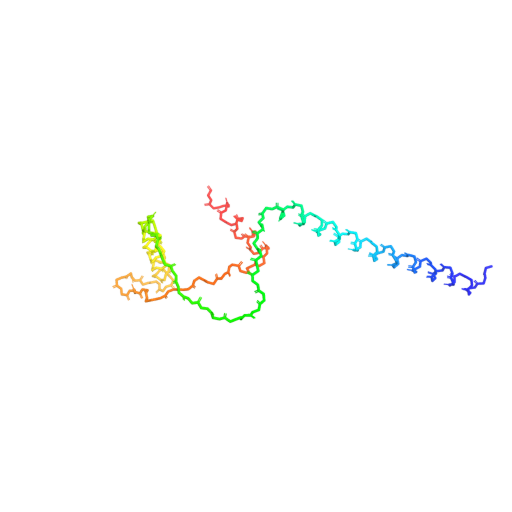5 ? -19.390 -2.981 24.415 1.00 86.88 95 ILE A N 1
ATOM 691 C CA . ILE A 1 95 ? -18.936 -3.390 23.082 1.00 86.88 95 ILE A CA 1
ATOM 692 C C . ILE A 1 95 ? -19.682 -4.663 22.677 1.00 86.88 95 ILE A C 1
ATOM 694 O O . ILE A 1 95 ? -19.386 -5.752 23.156 1.00 86.88 95 ILE A O 1
ATOM 698 N N . LYS A 1 96 ? -20.665 -4.531 21.779 1.00 90.25 96 LYS A N 1
ATOM 699 C CA . LYS A 1 96 ? -21.460 -5.670 21.281 1.00 90.25 96 LYS A CA 1
ATOM 700 C C . LYS A 1 96 ? -20.744 -6.491 20.200 1.00 90.25 96 LYS A C 1
ATOM 702 O O . LYS A 1 96 ? -21.027 -7.672 20.030 1.00 90.25 96 LYS A O 1
ATOM 707 N N . SER A 1 97 ? -19.865 -5.854 19.431 1.00 87.75 97 SER A N 1
ATOM 708 C CA . SER A 1 97 ? -19.074 -6.490 18.375 1.00 87.75 97 SER A CA 1
ATOM 709 C C . SER A 1 97 ? -17.934 -5.572 17.956 1.00 87.7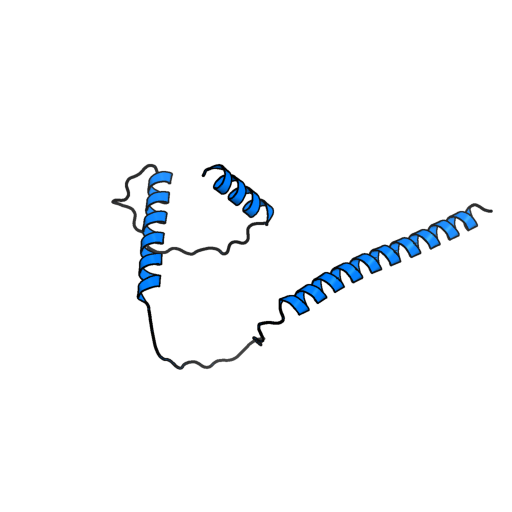5 97 SER A C 1
ATOM 711 O O . SER A 1 97 ? -18.167 -4.378 17.756 1.00 87.75 97 SER A O 1
ATOM 713 N N . TYR A 1 98 ? -16.751 -6.127 17.719 1.00 89.62 98 TYR A N 1
ATOM 714 C CA . TYR A 1 98 ? -15.645 -5.427 17.070 1.00 89.62 98 TYR A CA 1
ATOM 715 C C . TYR A 1 98 ? -15.137 -6.238 15.872 1.00 89.62 98 TYR A C 1
ATOM 717 O O . TYR A 1 98 ? -15.327 -7.450 15.784 1.00 89.62 98 TYR A O 1
ATOM 725 N N . ARG A 1 99 ? -14.503 -5.561 14.912 1.00 90.31 99 ARG A N 1
ATOM 726 C CA . ARG A 1 99 ? -13.812 -6.196 13.786 1.00 90.31 99 ARG A CA 1
ATOM 727 C C . ARG A 1 99 ? -12.521 -5.441 13.530 1.00 90.31 99 ARG A C 1
ATOM 729 O O . ARG A 1 99 ? -12.558 -4.266 13.172 1.00 90.31 99 ARG A O 1
ATOM 736 N N . ARG A 1 100 ? -11.384 -6.122 13.658 1.00 84.62 100 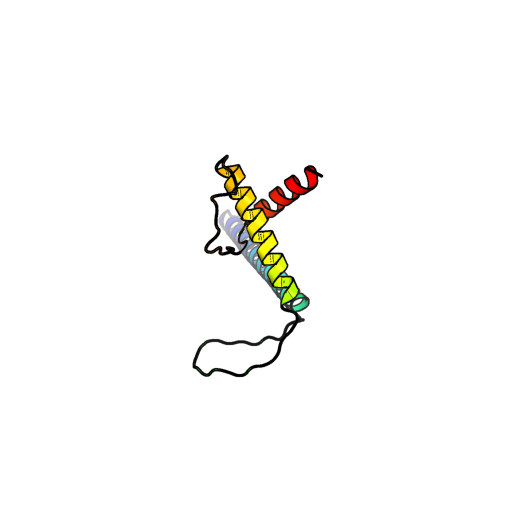ARG A N 1
ATOM 737 C CA . ARG A 1 100 ? -10.095 -5.559 13.255 1.00 84.62 100 ARG A CA 1
ATOM 738 C C . ARG A 1 100 ? -10.018 -5.549 11.729 1.00 84.62 100 ARG A C 1
ATOM 740 O O . ARG A 1 100 ? -10.064 -6.603 11.099 1.00 84.62 100 ARG A O 1
ATOM 747 N N . ILE A 1 101 ? -9.918 -4.365 11.133 1.00 85.81 101 ILE A N 1
ATOM 748 C CA . ILE A 1 101 ? -9.523 -4.237 9.727 1.00 85.81 101 ILE A CA 1
ATOM 749 C C . ILE A 1 101 ? -8.018 -4.504 9.611 1.00 85.81 101 ILE A C 1
ATOM 751 O O . ILE A 1 101 ? -7.245 -4.120 10.490 1.00 85.81 101 ILE A O 1
ATOM 755 N N . GLY A 1 102 ? -7.605 -5.213 8.559 1.00 81.81 102 GLY A N 1
ATOM 756 C CA . GLY A 1 102 ? -6.195 -5.539 8.335 1.00 81.81 102 GLY A CA 1
ATOM 757 C C . GLY A 1 102 ? -5.349 -4.276 8.156 1.00 81.81 102 GLY A C 1
ATOM 758 O O . GLY A 1 102 ? -5.809 -3.294 7.574 1.00 81.81 102 GLY A O 1
ATOM 759 N N . ASN A 1 103 ? -4.109 -4.301 8.645 1.00 77.25 103 ASN A N 1
ATOM 760 C CA . ASN A 1 103 ? -3.209 -3.149 8.606 1.00 77.25 103 ASN A CA 1
ATOM 761 C C . ASN A 1 103 ? -2.644 -2.924 7.189 1.00 77.25 103 ASN A C 1
ATOM 763 O O . ASN A 1 103 ? -1.504 -3.273 6.899 1.00 77.25 103 ASN A O 1
ATOM 767 N N . ASN A 1 104 ? -3.457 -2.366 6.288 1.00 81.69 104 ASN A N 1
ATOM 768 C CA . ASN A 1 104 ? -3.073 -2.031 4.911 1.00 81.69 104 ASN A CA 1
ATOM 769 C C . ASN A 1 104 ? -2.533 -0.590 4.783 1.00 81.69 104 ASN A C 1
ATOM 771 O O . ASN A 1 104 ? -2.701 0.068 3.761 1.00 81.69 104 ASN A O 1
ATOM 775 N N . ALA A 1 105 ? -1.910 -0.068 5.841 1.00 83.69 105 ALA A N 1
ATOM 776 C CA . ALA A 1 105 ? -1.288 1.248 5.812 1.00 83.69 105 ALA A CA 1
ATOM 777 C C . ALA A 1 105 ? 0.004 1.229 4.962 1.00 83.69 105 ALA A C 1
ATOM 779 O O . ALA A 1 105 ? 0.783 0.279 5.067 1.00 83.69 105 ALA A O 1
ATOM 780 N N . PRO A 1 106 ? 0.293 2.279 4.165 1.00 88.94 106 PRO A N 1
ATOM 781 C CA . PRO A 1 106 ? 1.576 2.406 3.478 1.00 88.94 106 PRO A CA 1
ATOM 782 C C . PRO A 1 106 ? 2.752 2.402 4.463 1.00 88.94 106 PRO A C 1
ATOM 784 O O . PRO A 1 106 ? 2.637 2.945 5.565 1.00 88.94 106 PRO A O 1
ATOM 787 N N . ALA A 1 107 ? 3.904 1.870 4.043 1.00 86.38 107 ALA A N 1
ATOM 788 C CA . ALA A 1 107 ? 5.092 1.732 4.895 1.00 86.38 107 ALA A CA 1
ATOM 789 C C . ALA A 1 107 ? 5.521 3.048 5.579 1.00 86.38 107 ALA A C 1
ATOM 791 O O . ALA A 1 107 ? 5.928 3.031 6.736 1.00 86.38 107 ALA A O 1
ATOM 792 N N . TRP A 1 108 ? 5.351 4.193 4.908 1.00 88.06 108 TRP A N 1
ATOM 793 C CA . TRP A 1 108 ? 5.659 5.515 5.469 1.00 88.06 108 TRP A CA 1
ATOM 794 C C . TRP A 1 108 ? 4.769 5.908 6.662 1.00 88.06 108 TRP A C 1
ATOM 796 O O . TRP A 1 108 ? 5.247 6.509 7.618 1.00 88.06 108 TRP A O 1
ATOM 806 N N . ASN A 1 109 ? 3.486 5.531 6.645 1.00 90.75 109 ASN A N 1
ATOM 807 C CA . ASN A 1 109 ? 2.563 5.789 7.757 1.00 90.75 109 ASN A CA 1
ATOM 808 C C . ASN A 1 109 ? 2.944 4.943 8.987 1.00 90.75 109 ASN A C 1
ATOM 810 O O . ASN A 1 109 ? 2.956 5.431 10.112 1.00 90.75 109 ASN A O 1
ATOM 814 N N . GLN A 1 110 ? 3.328 3.682 8.762 1.00 88.75 110 GLN A N 1
ATOM 815 C CA . GLN A 1 110 ? 3.818 2.801 9.827 1.00 88.75 110 GLN A CA 1
ATOM 816 C C . GLN A 1 110 ? 5.151 3.287 10.417 1.00 88.75 110 GLN A C 1
ATOM 818 O O . GLN A 1 110 ? 5.311 3.265 11.633 1.00 88.75 110 GLN A O 1
ATOM 823 N N . ALA A 1 111 ? 6.075 3.775 9.580 1.00 89.50 111 ALA A N 1
ATOM 824 C CA . ALA A 1 111 ? 7.331 4.365 10.039 1.00 89.50 111 ALA A CA 1
ATOM 825 C C . ALA A 1 111 ? 7.088 5.590 10.939 1.00 89.50 111 ALA A C 1
ATOM 827 O O . ALA A 1 111 ? 7.533 5.597 12.081 1.00 89.50 111 ALA A O 1
ATOM 828 N N . GLY A 1 112 ? 6.289 6.563 10.483 1.00 91.94 112 GLY A N 1
ATOM 829 C CA . GLY A 1 112 ? 5.992 7.765 11.272 1.00 91.94 112 GLY A CA 1
ATOM 830 C C . GLY A 1 112 ? 5.268 7.479 12.595 1.00 91.94 112 GLY A C 1
ATOM 831 O O . GLY A 1 112 ? 5.547 8.131 13.599 1.00 91.94 112 GLY A O 1
ATOM 832 N N . LEU A 1 113 ? 4.375 6.481 12.634 1.00 88.62 113 LEU A N 1
ATOM 833 C CA . LEU A 1 113 ? 3.756 6.025 13.885 1.00 88.62 113 LEU A CA 1
ATOM 834 C C . LEU A 1 113 ? 4.790 5.429 14.850 1.00 88.62 113 LEU A C 1
ATOM 836 O O . LEU A 1 113 ? 4.780 5.774 16.030 1.00 88.62 113 LEU A O 1
ATOM 840 N N . ASN A 1 114 ? 5.696 4.582 14.356 1.00 92.12 114 ASN A N 1
ATOM 841 C CA . ASN A 1 114 ? 6.761 4.000 15.173 1.00 92.12 114 ASN A CA 1
ATOM 842 C C . ASN A 1 114 ? 7.720 5.069 15.712 1.00 92.12 114 ASN A C 1
ATOM 844 O O . ASN A 1 114 ? 8.081 5.005 16.883 1.00 92.12 114 ASN A O 1
ATOM 848 N N . ASP A 1 115 ? 8.089 6.069 14.909 1.00 93.06 115 ASP A N 1
ATOM 849 C CA . ASP A 1 115 ? 8.954 7.169 15.352 1.00 93.06 115 ASP A CA 1
ATOM 850 C C . ASP A 1 115 ? 8.301 7.978 16.485 1.00 93.06 115 ASP A C 1
ATOM 852 O O . ASP A 1 115 ? 8.946 8.247 17.495 1.00 93.06 115 ASP A O 1
ATOM 856 N N . VAL A 1 116 ? 7.002 8.292 16.373 1.00 91.69 116 VAL A N 1
ATOM 857 C CA . VAL A 1 116 ? 6.242 9.004 17.421 1.00 91.69 116 VAL A CA 1
ATOM 858 C C . VAL A 1 116 ? 6.097 8.176 18.700 1.00 91.69 116 VAL A C 1
ATOM 860 O O . VAL A 1 116 ? 6.094 8.745 19.791 1.00 91.69 116 VAL A O 1
ATOM 863 N N . ILE A 1 117 ? 5.960 6.853 18.590 1.00 90.75 117 ILE A N 1
ATOM 864 C CA . ILE A 1 117 ? 5.900 5.947 19.745 1.00 90.75 117 ILE A CA 1
ATOM 865 C C . ILE A 1 117 ? 7.276 5.885 20.424 1.00 90.75 117 ILE A C 1
ATOM 867 O O . ILE A 1 117 ? 7.375 6.140 21.621 1.00 90.75 117 ILE A O 1
ATOM 871 N N . ASN A 1 118 ? 8.340 5.628 19.661 1.00 92.31 118 ASN A N 1
ATOM 872 C CA . ASN A 1 118 ? 9.705 5.504 20.178 1.00 92.31 118 ASN A CA 1
ATOM 873 C C . ASN A 1 118 ? 10.269 6.818 20.739 1.00 92.31 118 ASN A C 1
ATOM 875 O O . ASN A 1 118 ? 11.112 6.775 21.623 1.00 92.31 118 ASN A O 1
ATOM 879 N N . SER A 1 119 ? 9.819 7.985 20.262 1.00 92.81 119 SER A N 1
ATOM 880 C CA . SER A 1 119 ? 10.253 9.290 20.784 1.00 92.81 119 SER A CA 1
ATOM 881 C C . SER A 1 119 ? 9.484 9.757 22.029 1.00 92.81 119 SER A C 1
ATOM 883 O O . SER A 1 119 ? 9.672 10.891 22.471 1.00 92.81 119 SER A O 1
ATOM 885 N N . ARG A 1 120 ? 8.532 8.957 22.528 1.00 78.88 120 ARG A N 1
ATOM 886 C CA . ARG A 1 120 ? 7.668 9.278 23.681 1.00 78.88 120 ARG A CA 1
ATOM 887 C C . ARG A 1 120 ? 7.945 8.414 24.916 1.00 78.88 120 ARG A C 1
ATOM 889 O O . ARG A 1 120 ? 7.250 8.585 25.919 1.00 78.88 120 ARG A O 1
ATOM 896 N N . PHE A 1 121 ? 8.949 7.545 24.836 1.00 59.09 121 PHE A N 1
ATOM 897 C CA . PHE A 1 121 ? 9.491 6.726 25.919 1.00 59.09 121 PHE A CA 1
ATOM 898 C C . PHE A 1 121 ? 10.989 7.016 26.091 1.00 59.09 121 PHE A C 1
ATOM 900 O O . PHE A 1 121 ? 11.470 6.828 27.229 1.00 59.09 121 PHE A O 1
#

Foldseek 3Di:
DDVVVVVVVVVVVVVVVVVVVVVVVVVVVVVVVVVCCVVVVPDPDDDDPDDDDDDDDDDDDDDPPPVVVVVVVVQVVVLVVVCVVVVHDSPPDDDPDDDDDDPPDPPVVVVVVVVVVVVVD